Protein AF-A0AA96TDN9-F1 (afdb_monomer_lite)

Sequence (107 aa):
MSAYTDPRTPLVALSGGPKRGRWFFYRDWLELRESTRRMRYPLDHPAGVPRCYLPTEELATNPDLAITAKYGAARTWRWIEPAQWGRWGREYLAPEELDDHDRRTAA

Radius of gyration: 14.2 Å; chains: 1; bounding box: 36×28×38 Å

Structure (mmCIF, N/CA/C/O backbone):
data_AF-A0AA96TDN9-F1
#
_entry.id   AF-A0AA96TDN9-F1
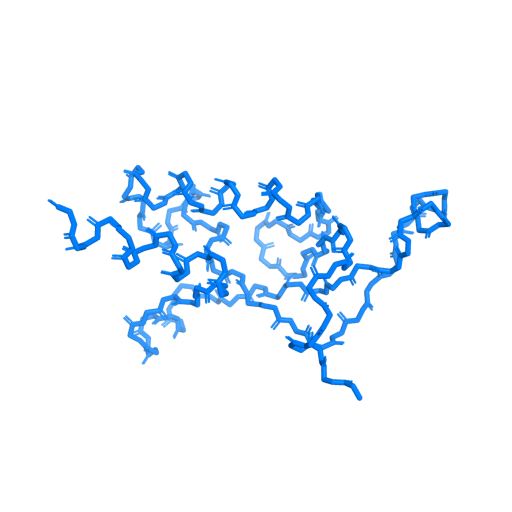#
loop_
_atom_site.group_PDB
_atom_site.id
_atom_site.type_symbol
_atom_site.label_atom_id
_atom_site.label_alt_id
_atom_site.label_comp_id
_atom_site.label_asym_id
_atom_site.label_entity_id
_atom_site.label_seq_id
_atom_site.pdbx_PDB_ins_code
_atom_site.Cartn_x
_atom_site.Cartn_y
_atom_site.Cartn_z
_atom_site.occupancy
_atom_site.B_iso_or_equiv
_atom_site.auth_seq_id
_atom_site.auth_comp_id
_atom_site.auth_asym_id
_atom_site.auth_atom_id
_atom_site.pdbx_PDB_model_num
ATOM 1 N N . MET A 1 1 ? 13.318 15.938 -5.149 1.00 37.56 1 MET A N 1
ATOM 2 C CA . MET A 1 1 ? 11.955 15.522 -5.544 1.00 37.56 1 MET A CA 1
ATOM 3 C C . MET A 1 1 ? 11.521 14.446 -4.573 1.00 37.56 1 MET A C 1
ATOM 5 O O . MET A 1 1 ? 12.228 13.461 -4.435 1.00 37.56 1 MET A O 1
ATOM 9 N N . SER A 1 2 ? 10.459 14.701 -3.818 1.00 35.72 2 SER A N 1
ATOM 10 C CA . SER A 1 2 ? 9.965 13.804 -2.772 1.00 35.72 2 SER A CA 1
ATOM 11 C C . SER A 1 2 ? 9.191 12.645 -3.409 1.00 35.72 2 SER A C 1
ATOM 13 O O . SER A 1 2 ? 8.536 12.839 -4.436 1.00 35.72 2 SER A O 1
ATOM 15 N N . ALA A 1 3 ? 9.221 11.448 -2.819 1.00 37.56 3 ALA A N 1
ATOM 16 C CA . ALA A 1 3 ? 8.386 10.335 -3.276 1.00 37.56 3 ALA A CA 1
ATOM 17 C C . ALA A 1 3 ? 6.898 10.750 -3.372 1.00 37.56 3 ALA A C 1
ATOM 19 O O . ALA A 1 3 ? 6.178 10.338 -4.275 1.00 37.56 3 ALA A O 1
ATOM 20 N N . TYR A 1 4 ? 6.441 11.681 -2.541 1.00 39.97 4 TYR A N 1
ATOM 21 C CA . TYR A 1 4 ? 5.069 12.193 -2.568 1.00 39.97 4 TYR A CA 1
ATOM 22 C C . TYR A 1 4 ? 4.740 13.103 -3.773 1.00 39.97 4 TYR A C 1
ATOM 24 O O . TYR A 1 4 ? 3.575 13.426 -3.975 1.00 39.97 4 T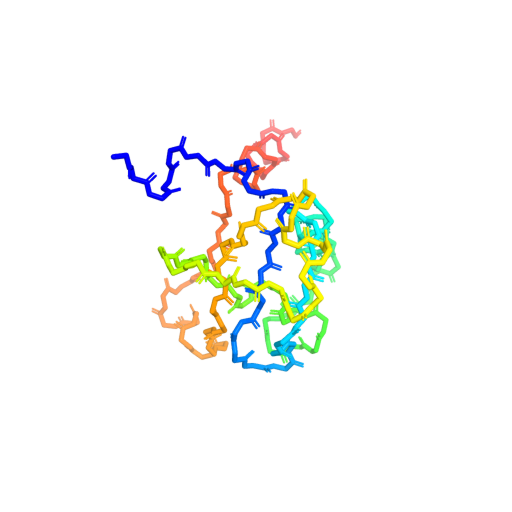YR A O 1
ATOM 32 N N . THR A 1 5 ? 5.732 13.513 -4.579 1.00 42.41 5 THR A N 1
ATOM 33 C CA . THR A 1 5 ? 5.555 14.473 -5.696 1.00 42.41 5 THR A CA 1
ATOM 34 C C . THR A 1 5 ? 5.466 13.859 -7.096 1.00 42.41 5 THR A C 1
ATOM 36 O O . THR A 1 5 ? 5.092 14.570 -8.025 1.00 42.41 5 THR A O 1
ATOM 39 N N . ASP A 1 6 ? 5.743 12.562 -7.265 1.00 45.06 6 ASP A N 1
ATOM 40 C CA . ASP A 1 6 ? 5.454 11.852 -8.520 1.00 45.06 6 ASP A CA 1
ATOM 41 C C . ASP A 1 6 ? 4.634 10.578 -8.242 1.00 45.06 6 ASP A C 1
ATOM 43 O O . ASP A 1 6 ? 5.202 9.535 -7.896 1.00 45.06 6 ASP A O 1
ATOM 47 N N . PRO A 1 7 ? 3.291 10.660 -8.322 1.00 51.03 7 PRO A N 1
ATOM 48 C CA . PRO A 1 7 ? 2.393 9.522 -8.126 1.00 51.03 7 PRO A CA 1
ATOM 49 C C . PRO A 1 7 ? 2.313 8.602 -9.357 1.00 51.03 7 PRO A C 1
ATOM 51 O O . PRO A 1 7 ? 1.541 7.647 -9.359 1.00 51.03 7 PRO A O 1
ATOM 54 N N . ARG A 1 8 ? 3.070 8.873 -10.431 1.00 53.06 8 ARG A N 1
ATOM 55 C CA . ARG A 1 8 ? 2.853 8.251 -11.743 1.00 53.06 8 ARG A CA 1
ATOM 56 C C . ARG A 1 8 ? 3.767 7.081 -12.054 1.00 53.06 8 ARG A C 1
ATOM 58 O O . ARG A 1 8 ? 3.800 6.671 -13.213 1.00 53.06 8 ARG A O 1
ATOM 65 N N . THR A 1 9 ? 4.465 6.491 -11.079 1.00 62.62 9 THR A N 1
ATOM 66 C CA . THR A 1 9 ? 4.959 5.131 -11.329 1.00 62.62 9 THR A CA 1
ATOM 67 C C . THR A 1 9 ? 3.720 4.274 -11.559 1.00 62.62 9 THR A C 1
ATOM 69 O O . THR A 1 9 ? 2.918 4.125 -10.634 1.00 62.62 9 THR A O 1
ATOM 72 N N . PRO A 1 10 ? 3.506 3.735 -12.769 1.00 81.00 10 PRO A N 1
ATOM 73 C CA . PRO A 1 10 ? 2.253 3.068 -13.096 1.00 81.00 10 PRO A CA 1
ATOM 74 C C . PRO A 1 10 ? 2.077 1.788 -12.282 1.00 81.00 10 PRO A C 1
ATOM 76 O O . PRO A 1 10 ? 0.988 1.234 -12.288 1.00 81.00 10 PRO A O 1
ATOM 79 N N . LEU A 1 11 ? 3.124 1.323 -11.592 1.00 89.62 11 LEU A N 1
ATOM 80 C CA . LEU A 1 11 ? 3.163 0.072 -10.860 1.00 89.62 11 LEU A CA 1
ATOM 81 C C . LEU A 1 11 ? 3.383 0.270 -9.354 1.00 89.62 11 LEU A C 1
ATOM 83 O O . LEU A 1 11 ? 4.076 1.186 -8.907 1.00 89.62 11 LEU A O 1
ATOM 87 N N . VAL A 1 12 ? 2.840 -0.676 -8.593 1.00 92.44 12 VAL A N 1
ATOM 88 C CA . VAL A 1 12 ? 2.977 -0.855 -7.144 1.00 92.44 12 VAL A CA 1
ATOM 89 C C . VAL A 1 12 ? 3.569 -2.233 -6.901 1.00 92.44 12 VAL A C 1
ATOM 91 O O . VAL A 1 12 ? 3.045 -3.220 -7.416 1.00 92.44 12 VAL A O 1
ATOM 94 N N . ALA A 1 13 ? 4.624 -2.312 -6.093 1.00 95.44 13 ALA A N 1
ATOM 95 C CA . ALA A 1 13 ? 5.195 -3.572 -5.630 1.00 95.44 13 ALA A CA 1
ATOM 96 C C . ALA A 1 13 ? 4.873 -3.787 -4.149 1.00 95.44 13 ALA A C 1
ATOM 98 O O . ALA A 1 13 ? 5.147 -2.922 -3.321 1.00 95.44 13 ALA A O 1
ATOM 99 N N . LEU A 1 14 ? 4.316 -4.941 -3.785 1.00 96.31 14 LEU A N 1
ATOM 100 C CA . LEU A 1 14 ? 3.974 -5.237 -2.394 1.00 96.31 14 LEU A CA 1
ATOM 101 C C . LEU A 1 14 ? 5.108 -5.976 -1.678 1.00 96.31 14 LEU A C 1
ATOM 103 O O . LEU A 1 14 ? 5.548 -7.045 -2.112 1.00 96.31 14 LEU A O 1
ATOM 107 N N . SER A 1 15 ? 5.530 -5.456 -0.525 1.00 96.56 15 SER A N 1
ATOM 108 C CA . SER A 1 15 ? 6.513 -6.093 0.355 1.00 96.56 15 SER A CA 1
ATOM 109 C C . SER A 1 15 ? 5.892 -6.529 1.684 1.00 96.56 15 SER A C 1
ATOM 111 O O . SER A 1 15 ? 5.089 -5.820 2.289 1.00 96.56 15 SER A O 1
ATOM 113 N N . GLY A 1 16 ? 6.271 -7.726 2.141 1.00 95.19 16 GLY A N 1
ATOM 114 C CA . GLY A 1 16 ? 5.733 -8.331 3.361 1.00 95.19 16 GLY A CA 1
ATOM 115 C C . GLY A 1 16 ? 4.249 -8.716 3.284 1.00 95.19 16 GLY A C 1
ATOM 116 O O . GLY A 1 16 ? 3.572 -8.529 2.267 1.00 95.19 16 GLY A O 1
ATOM 117 N N . GLY A 1 17 ? 3.754 -9.278 4.386 1.00 92.94 17 GLY A N 1
ATOM 118 C CA . GLY A 1 17 ? 2.347 -9.631 4.563 1.00 92.94 17 GLY A CA 1
ATOM 119 C C . GLY A 1 17 ? 1.808 -10.703 3.604 1.00 92.94 17 GLY A C 1
ATOM 120 O O . GLY A 1 17 ? 2.560 -11.317 2.841 1.00 92.94 17 GLY A O 1
ATOM 121 N N . PRO A 1 18 ? 0.480 -10.918 3.607 1.00 92.06 18 PRO A N 1
ATOM 122 C CA . PRO A 1 18 ? -0.173 -11.989 2.845 1.00 92.06 18 PRO A CA 1
ATOM 123 C C . PRO A 1 18 ? -0.095 -11.846 1.317 1.00 92.06 18 PRO A C 1
ATOM 125 O O . PRO A 1 18 ? -0.375 -12.799 0.590 1.00 92.06 18 PRO A O 1
ATOM 128 N N . LYS A 1 19 ? 0.234 -10.655 0.802 1.00 87.81 19 LYS A N 1
ATOM 129 C CA . LYS A 1 19 ? 0.331 -10.363 -0.639 1.00 87.81 19 LYS A CA 1
ATOM 130 C C . LYS A 1 19 ? 1.763 -10.034 -1.084 1.00 87.81 19 LYS A C 1
ATOM 132 O O . LYS A 1 19 ? 1.939 -9.427 -2.139 1.00 87.81 19 LYS A O 1
ATOM 137 N N . ARG A 1 20 ? 2.781 -10.431 -0.308 1.00 91.94 20 ARG A N 1
ATOM 138 C CA . ARG A 1 20 ? 4.202 -10.224 -0.639 1.00 91.94 20 ARG A CA 1
ATOM 139 C C . ARG A 1 20 ? 4.523 -10.647 -2.077 1.00 91.94 20 ARG A C 1
ATOM 141 O O . ARG A 1 20 ? 4.123 -11.721 -2.516 1.00 91.94 20 ARG A O 1
ATOM 148 N N . GLY A 1 21 ? 5.307 -9.823 -2.770 1.00 89.81 21 GLY A N 1
ATOM 149 C CA . GLY A 1 21 ? 5.821 -10.111 -4.110 1.00 89.81 21 GLY A CA 1
ATOM 150 C C . GLY A 1 21 ? 4.804 -9.893 -5.227 1.00 89.81 21 GLY A C 1
ATOM 151 O O . GLY A 1 21 ? 5.134 -10.116 -6.389 1.00 89.81 21 GLY A O 1
ATOM 152 N N . ARG A 1 22 ? 3.581 -9.454 -4.905 1.00 93.50 22 ARG A N 1
ATOM 153 C CA . ARG A 1 22 ? 2.594 -9.077 -5.916 1.00 93.50 22 ARG A CA 1
ATOM 154 C C . ARG A 1 22 ? 2.848 -7.676 -6.448 1.00 93.50 22 ARG A C 1
ATOM 156 O O . ARG A 1 22 ? 3.323 -6.800 -5.727 1.00 93.50 22 ARG A O 1
ATOM 163 N N . TRP A 1 23 ? 2.468 -7.500 -7.705 1.00 93.31 23 TRP A N 1
ATOM 164 C CA . TRP A 1 23 ? 2.568 -6.257 -8.447 1.00 93.31 23 TRP A CA 1
ATOM 165 C C . TRP A 1 23 ? 1.191 -5.877 -8.972 1.00 93.31 23 TRP A C 1
ATOM 167 O O . TRP A 1 23 ? 0.416 -6.753 -9.354 1.00 93.31 23 TRP A O 1
ATOM 177 N N . PHE A 1 24 ? 0.898 -4.585 -8.985 1.00 93.06 24 PHE A N 1
ATOM 178 C CA . PHE A 1 24 ? -0.363 -4.034 -9.474 1.00 93.06 24 PHE A CA 1
ATOM 179 C C . PHE A 1 24 ? -0.086 -2.793 -10.301 1.00 93.06 24 PHE A C 1
ATOM 181 O O . PHE A 1 24 ? 0.904 -2.107 -10.042 1.00 93.06 24 PHE A O 1
ATOM 188 N N . PHE A 1 25 ? -0.982 -2.455 -11.227 1.00 90.88 25 PHE A N 1
ATOM 189 C CA . PHE A 1 25 ? -1.053 -1.067 -11.658 1.00 90.88 25 PHE A CA 1
ATOM 190 C C . PHE A 1 25 ? -1.564 -0.205 -10.502 1.00 90.88 25 PHE A C 1
ATOM 192 O O . PHE A 1 25 ? -2.400 -0.647 -9.715 1.00 90.88 25 PHE A O 1
ATOM 199 N N . TYR A 1 26 ? -1.062 1.024 -10.388 1.00 90.56 26 TYR A N 1
ATOM 200 C CA . TYR A 1 26 ? -1.415 1.922 -9.288 1.00 90.56 26 TYR A CA 1
ATOM 201 C C . TYR A 1 26 ? -2.928 2.143 -9.202 1.00 90.56 26 TYR A C 1
ATOM 203 O O . TYR A 1 26 ? -3.507 2.055 -8.124 1.00 90.56 26 TYR A O 1
ATOM 211 N N . ARG A 1 27 ? -3.589 2.321 -10.351 1.00 89.25 27 ARG A N 1
ATOM 212 C CA . ARG A 1 27 ? -5.045 2.474 -10.414 1.00 89.25 27 ARG A CA 1
ATOM 213 C C . ARG A 1 27 ? -5.784 1.241 -9.886 1.00 89.25 27 ARG A C 1
ATOM 215 O O . ARG A 1 27 ? -6.609 1.379 -8.989 1.00 89.25 27 ARG A O 1
ATOM 222 N N . ASP A 1 28 ? -5.442 0.053 -10.378 1.00 92.38 28 ASP A N 1
ATOM 223 C CA . ASP A 1 28 ? -6.067 -1.205 -9.945 1.00 92.38 28 ASP A CA 1
ATOM 224 C C . ASP A 1 28 ? -5.844 -1.458 -8.447 1.00 92.38 28 ASP A C 1
ATOM 226 O O . ASP A 1 28 ? -6.697 -2.008 -7.750 1.00 92.38 28 ASP A O 1
ATOM 230 N N . TRP A 1 29 ? -4.687 -1.035 -7.932 1.00 94.12 29 TRP A N 1
ATOM 231 C CA . TRP A 1 29 ? -4.363 -1.118 -6.516 1.00 94.12 29 TRP A CA 1
ATOM 232 C C . TRP A 1 29 ? -5.276 -0.238 -5.654 1.00 94.12 29 TRP A C 1
ATOM 234 O O . TRP A 1 29 ? -5.791 -0.706 -4.633 1.00 94.12 29 TRP A O 1
ATOM 244 N N . LEU A 1 30 ? -5.514 1.008 -6.072 1.00 92.81 30 LEU A N 1
ATOM 245 C CA . LEU A 1 30 ? -6.448 1.908 -5.394 1.00 92.81 30 LEU A CA 1
ATOM 246 C C . LEU A 1 30 ? -7.893 1.396 -5.481 1.00 92.81 30 LEU A C 1
ATOM 248 O O . LEU A 1 30 ? -8.590 1.365 -4.468 1.00 92.81 30 LEU A O 1
ATOM 252 N N . GLU A 1 31 ? -8.328 0.920 -6.651 1.00 92.31 31 GLU A N 1
ATOM 253 C CA . GLU A 1 31 ? -9.671 0.352 -6.848 1.00 92.31 31 GLU A CA 1
ATOM 254 C C . GLU A 1 31 ? -9.903 -0.881 -5.960 1.00 92.31 31 GLU A C 1
ATOM 256 O O . GLU A 1 31 ? -10.956 -1.013 -5.323 1.00 92.31 31 GLU A O 1
ATOM 261 N N . LEU A 1 32 ? -8.897 -1.755 -5.836 1.00 93.62 32 LEU A N 1
ATOM 262 C CA . LEU A 1 32 ? -8.939 -2.882 -4.911 1.00 93.62 32 LEU A CA 1
ATOM 263 C C . LEU A 1 32 ? -9.112 -2.393 -3.474 1.00 93.62 32 LEU A C 1
ATOM 265 O O . LEU A 1 32 ? -10.056 -2.819 -2.812 1.00 93.62 32 LEU A O 1
ATOM 269 N N . ARG A 1 33 ? -8.245 -1.503 -2.981 1.00 94.38 33 ARG A N 1
ATOM 270 C CA . ARG A 1 33 ? -8.326 -0.986 -1.603 1.00 94.38 33 ARG A CA 1
ATOM 271 C C . ARG A 1 33 ? -9.690 -0.373 -1.314 1.00 94.38 33 ARG A C 1
ATOM 273 O O . ARG A 1 33 ? -10.300 -0.691 -0.292 1.00 94.38 33 ARG A O 1
ATOM 280 N N . GLU A 1 34 ? -10.210 0.401 -2.252 1.00 92.69 34 GLU A N 1
ATOM 281 C CA . GLU A 1 34 ? -11.510 1.039 -2.139 1.00 92.69 34 GLU A CA 1
ATOM 282 C C . GLU A 1 34 ? -12.669 0.034 -2.055 1.00 92.69 34 GLU A C 1
ATOM 284 O O . GLU A 1 34 ? -13.541 0.147 -1.188 1.00 92.69 34 GLU A O 1
ATOM 289 N N . SER A 1 35 ? -12.650 -1.023 -2.874 1.00 92.88 35 SER A N 1
ATOM 290 C CA . SER A 1 35 ? -13.666 -2.084 -2.808 1.00 92.88 35 SER A CA 1
ATOM 291 C C . SER A 1 35 ? -13.754 -2.726 -1.416 1.00 92.88 35 SER A C 1
ATOM 293 O O . SER A 1 35 ? -14.845 -3.030 -0.925 1.00 92.88 35 SER A O 1
ATOM 295 N N . THR A 1 36 ? -12.615 -2.864 -0.731 1.00 93.25 36 THR A N 1
ATOM 296 C CA . THR A 1 36 ? -12.556 -3.480 0.600 1.00 93.25 36 THR A CA 1
ATOM 297 C C . THR A 1 36 ? -13.155 -2.585 1.688 1.00 93.25 36 THR A C 1
ATOM 299 O O . THR A 1 36 ? -13.718 -3.111 2.649 1.00 93.25 36 THR A O 1
ATOM 302 N N . ARG A 1 37 ? -13.126 -1.251 1.510 1.00 91.38 37 ARG A N 1
ATOM 303 C CA . ARG A 1 37 ? -13.843 -0.292 2.374 1.00 91.38 37 ARG A CA 1
ATOM 304 C C . ARG A 1 37 ? -15.342 -0.336 2.144 1.00 91.38 37 ARG A C 1
ATOM 306 O O . ARG A 1 37 ? -16.098 -0.374 3.111 1.00 91.38 37 ARG A O 1
ATOM 313 N N . ARG A 1 38 ? -15.779 -0.371 0.879 1.00 88.69 38 ARG A N 1
ATOM 314 C CA . ARG A 1 38 ? -17.208 -0.423 0.514 1.00 88.69 38 ARG A CA 1
ATOM 315 C C . ARG A 1 38 ? -17.903 -1.645 1.108 1.00 88.69 38 ARG A C 1
ATOM 317 O O . ARG A 1 38 ? -19.003 -1.528 1.635 1.00 88.69 38 ARG A O 1
ATOM 324 N N . MET A 1 39 ? -17.228 -2.792 1.088 1.00 87.69 39 MET A N 1
ATOM 325 C CA . MET A 1 39 ? -17.718 -4.028 1.710 1.00 87.69 39 MET A CA 1
ATOM 326 C C . MET A 1 39 ? -17.549 -4.059 3.236 1.00 87.69 39 MET A C 1
ATOM 328 O O . MET A 1 39 ? -17.966 -5.021 3.874 1.00 87.69 39 MET A O 1
ATOM 332 N N . ARG A 1 40 ? -16.955 -3.012 3.828 1.00 90.31 40 ARG A N 1
ATOM 333 C CA . ARG A 1 40 ? -16.735 -2.850 5.273 1.00 90.31 40 ARG A CA 1
ATOM 334 C C . ARG A 1 40 ? -15.998 -4.023 5.915 1.00 90.31 40 ARG A C 1
ATOM 336 O O . ARG A 1 40 ? -16.225 -4.331 7.084 1.00 90.31 40 ARG A O 1
ATOM 343 N N . TYR A 1 41 ? -15.105 -4.678 5.174 1.00 91.62 41 TYR A N 1
ATOM 344 C CA . TYR A 1 41 ? -14.268 -5.706 5.779 1.00 91.62 41 TYR A CA 1
ATOM 345 C C . TYR A 1 41 ? -13.410 -5.070 6.879 1.00 91.62 41 TYR A C 1
ATOM 347 O O . TYR A 1 41 ? -12.941 -3.948 6.696 1.00 91.62 41 TYR A O 1
ATOM 355 N N . PRO A 1 42 ? -13.185 -5.723 8.024 1.00 91.94 42 PRO A N 1
ATOM 356 C CA . PRO A 1 42 ? -12.212 -5.236 8.993 1.00 91.94 42 PRO A CA 1
ATOM 357 C C . PRO A 1 42 ? -10.781 -5.476 8.478 1.00 91.94 42 PRO A C 1
ATOM 359 O O . PRO A 1 42 ? -10.571 -6.220 7.517 1.00 91.94 42 PRO A O 1
ATOM 362 N N . LEU A 1 43 ? -9.791 -4.785 9.052 1.00 91.69 43 LEU A N 1
ATOM 363 C CA . LEU A 1 43 ? -8.397 -4.816 8.572 1.00 91.69 43 LEU A CA 1
ATOM 364 C C . LEU A 1 43 ? -7.716 -6.184 8.748 1.00 91.69 43 LEU A C 1
ATOM 366 O O . LEU A 1 43 ? -6.820 -6.532 7.983 1.00 91.69 43 LEU A O 1
ATOM 370 N N . ASP A 1 44 ? -8.141 -6.955 9.743 1.00 89.94 44 ASP A N 1
ATOM 371 C CA . ASP A 1 44 ? -7.677 -8.314 10.027 1.00 89.94 44 ASP A CA 1
ATOM 372 C C . ASP A 1 44 ? -8.325 -9.380 9.126 1.00 89.94 44 ASP A C 1
ATOM 374 O O . ASP A 1 44 ? -7.799 -10.486 8.994 1.00 89.94 44 ASP A O 1
ATOM 378 N N . HIS A 1 45 ? -9.427 -9.054 8.447 1.00 92.38 45 HIS A N 1
ATOM 379 C CA . HIS A 1 45 ? -10.068 -9.961 7.506 1.00 92.38 45 HIS A CA 1
ATOM 380 C C . HIS A 1 45 ? -9.223 -10.116 6.227 1.00 92.38 45 HIS A C 1
ATOM 382 O O . HIS A 1 45 ? -8.718 -9.117 5.706 1.00 92.38 45 HIS A O 1
ATOM 388 N N . PRO A 1 46 ? -9.137 -11.318 5.616 1.00 89.06 46 PRO A N 1
ATOM 389 C CA . PRO A 1 46 ? -8.347 -11.549 4.399 1.00 89.06 46 PRO A CA 1
ATOM 390 C C . PRO A 1 46 ? -8.669 -10.602 3.237 1.00 89.06 46 PRO A C 1
ATOM 392 O O . PRO A 1 46 ? -7.791 -10.263 2.443 1.00 89.06 46 PRO A O 1
ATOM 395 N N . ALA A 1 47 ? -9.927 -10.166 3.141 1.00 89.75 47 ALA A N 1
ATOM 396 C CA . ALA A 1 47 ? -10.355 -9.187 2.148 1.00 89.75 47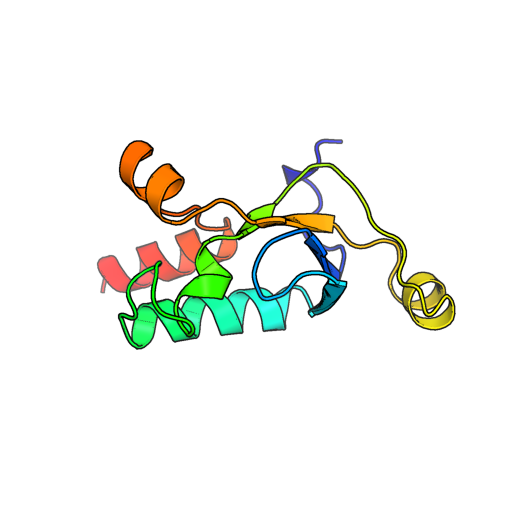 ALA A CA 1
ATOM 397 C C . ALA A 1 47 ? -10.021 -7.737 2.541 1.00 89.75 47 ALA A C 1
ATOM 399 O O . ALA A 1 47 ? -9.915 -6.908 1.656 1.00 89.75 47 ALA A O 1
ATOM 400 N N . GLY A 1 48 ? -9.813 -7.408 3.819 1.00 92.75 48 GLY A N 1
ATOM 401 C CA . GLY A 1 48 ? -9.396 -6.072 4.268 1.00 92.75 48 GLY A CA 1
ATOM 402 C C . GLY A 1 48 ? -7.890 -5.808 4.154 1.00 92.75 48 GLY A C 1
ATOM 403 O O . GLY A 1 48 ? -7.485 -4.649 4.078 1.00 92.75 48 GLY A O 1
ATOM 404 N N . VAL A 1 49 ? -7.087 -6.874 4.053 1.00 93.56 49 VAL A N 1
ATOM 405 C CA . VAL A 1 49 ? -5.617 -6.880 3.911 1.00 93.56 49 VAL A CA 1
ATOM 406 C C . VAL A 1 49 ? -5.058 -5.800 2.965 1.00 93.56 49 VAL A C 1
ATOM 408 O O . VAL A 1 49 ? -4.083 -5.156 3.342 1.00 93.56 49 VAL A O 1
ATOM 411 N N . PRO A 1 50 ? -5.604 -5.519 1.763 1.00 94.69 50 PRO A N 1
ATOM 412 C CA . PRO A 1 50 ? -5.019 -4.507 0.872 1.00 94.69 50 PRO A CA 1
ATOM 413 C C . PRO A 1 50 ? -4.837 -3.113 1.502 1.00 94.69 50 PRO A C 1
ATOM 415 O O . PRO A 1 50 ? -3.914 -2.380 1.142 1.00 94.69 50 PRO A O 1
ATOM 418 N N . ARG A 1 51 ? -5.675 -2.751 2.479 1.00 94.00 51 ARG A N 1
ATOM 419 C CA . ARG A 1 51 ? -5.613 -1.455 3.172 1.00 94.00 51 ARG A CA 1
ATOM 420 C C . ARG A 1 51 ? -4.497 -1.361 4.207 1.00 94.00 51 ARG A C 1
ATOM 422 O O . ARG A 1 51 ? -4.074 -0.265 4.556 1.00 94.00 51 ARG A O 1
ATOM 429 N N . CYS A 1 52 ? -3.953 -2.498 4.623 1.00 95.94 52 CYS A N 1
ATOM 430 C CA . CYS A 1 52 ? -2.866 -2.575 5.591 1.00 95.94 52 CYS A CA 1
ATOM 431 C C . CYS A 1 52 ? -1.469 -2.373 4.983 1.00 95.94 52 CYS A C 1
ATOM 433 O O . CYS A 1 52 ? -0.464 -2.577 5.658 1.00 95.94 52 CYS A O 1
ATOM 435 N N . TYR A 1 53 ? -1.385 -1.974 3.718 1.00 96.25 53 TYR A N 1
ATOM 436 C CA . TYR A 1 53 ? -0.132 -1.616 3.065 1.00 96.25 53 TYR A CA 1
ATOM 437 C C . TYR A 1 53 ? 0.045 -0.091 3.038 1.00 96.25 53 TYR A C 1
ATOM 439 O O . TYR A 1 53 ? -0.892 0.635 2.700 1.00 96.25 53 TYR A O 1
ATOM 447 N N . LEU A 1 54 ? 1.253 0.373 3.361 1.00 94.25 54 LEU A N 1
ATOM 448 C CA . LEU A 1 54 ? 1.659 1.781 3.382 1.00 94.25 54 LEU A CA 1
ATOM 449 C C . LEU A 1 54 ? 2.726 2.035 2.296 1.00 94.25 54 LEU A C 1
ATOM 451 O O . LEU A 1 54 ? 3.659 1.232 2.196 1.00 94.25 54 LEU A O 1
ATOM 455 N N . PRO A 1 55 ? 2.638 3.111 1.490 1.00 93.06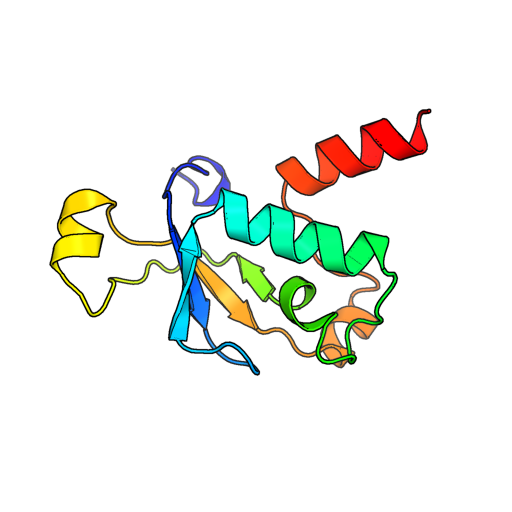 55 PRO A N 1
ATOM 456 C CA . PRO A 1 55 ? 3.681 3.442 0.521 1.00 93.06 55 PRO A CA 1
ATOM 457 C C . PRO A 1 55 ? 5.005 3.774 1.220 1.00 93.06 55 PRO A C 1
ATOM 459 O O . PRO A 1 55 ? 5.019 4.386 2.286 1.00 93.06 55 PRO A O 1
ATOM 462 N N . THR A 1 56 ? 6.125 3.403 0.602 1.00 91.56 56 THR A N 1
ATOM 463 C CA . THR A 1 56 ? 7.477 3.762 1.052 1.00 91.56 56 THR A CA 1
ATOM 464 C C . THR A 1 56 ? 8.214 4.559 -0.026 1.00 91.56 56 THR A C 1
ATOM 466 O O . THR A 1 56 ? 7.752 4.679 -1.160 1.00 91.56 56 THR A O 1
ATOM 469 N N . GLU A 1 57 ? 9.377 5.116 0.314 1.00 88.50 57 GLU A N 1
ATOM 470 C CA . GLU A 1 57 ? 10.261 5.771 -0.664 1.00 88.50 57 GLU A CA 1
ATOM 471 C C . GLU A 1 57 ? 11.093 4.762 -1.480 1.00 88.50 57 GLU A C 1
ATOM 473 O O . GLU A 1 57 ? 11.755 5.133 -2.446 1.00 88.50 57 GLU A O 1
ATOM 478 N N . GLU A 1 58 ? 11.050 3.476 -1.117 1.00 91.75 58 GLU A N 1
ATOM 479 C CA . GLU A 1 58 ? 11.821 2.418 -1.768 1.00 91.75 58 GLU A CA 1
ATOM 480 C C . GLU A 1 58 ? 11.211 2.053 -3.125 1.00 91.75 58 GLU A C 1
ATOM 482 O O . GLU A 1 58 ? 10.005 1.811 -3.250 1.00 91.75 58 GLU A O 1
ATOM 487 N N . LEU A 1 59 ? 12.063 1.937 -4.142 1.00 91.25 59 LEU A N 1
ATOM 488 C CA . LEU A 1 59 ? 11.674 1.474 -5.469 1.00 91.25 59 LEU A CA 1
ATOM 489 C C . LEU A 1 59 ? 12.042 0.001 -5.659 1.00 91.25 59 LEU A C 1
ATOM 491 O O . LEU A 1 59 ? 13.099 -0.451 -5.222 1.00 91.25 59 LEU A O 1
ATOM 495 N N . ALA A 1 60 ? 11.179 -0.736 -6.350 1.00 92.06 60 ALA A N 1
ATOM 496 C CA . ALA A 1 60 ? 11.390 -2.126 -6.721 1.00 92.06 60 ALA A CA 1
ATOM 497 C C . ALA A 1 60 ? 11.459 -2.275 -8.245 1.00 92.06 60 ALA A C 1
ATOM 499 O O . ALA A 1 60 ? 10.702 -1.647 -8.989 1.00 92.06 60 ALA A O 1
ATOM 500 N N . THR A 1 61 ? 12.335 -3.169 -8.703 1.00 91.00 61 THR A N 1
ATOM 501 C CA . THR A 1 61 ? 12.400 -3.628 -10.100 1.00 91.00 61 THR A CA 1
ATOM 502 C C . THR A 1 61 ? 11.599 -4.917 -10.244 1.00 91.00 61 THR A C 1
ATOM 504 O O . THR A 1 61 ? 11.670 -5.788 -9.374 1.00 91.00 61 THR A O 1
ATOM 507 N N . ASN A 1 62 ? 10.802 -5.025 -11.306 1.00 89.44 62 ASN A N 1
ATOM 508 C CA . ASN A 1 62 ? 10.016 -6.222 -11.567 1.00 89.44 62 ASN A CA 1
ATOM 509 C C . ASN A 1 62 ? 10.963 -7.361 -11.984 1.00 89.44 62 ASN A C 1
ATOM 511 O O . ASN A 1 62 ? 11.871 -7.114 -12.780 1.00 89.44 62 ASN A O 1
ATOM 515 N N . PRO A 1 63 ? 10.781 -8.595 -11.473 1.00 88.94 63 PRO A N 1
ATOM 516 C CA . PRO A 1 63 ? 11.571 -9.744 -11.916 1.00 88.94 63 PRO A CA 1
ATOM 517 C C . PRO A 1 63 ? 11.494 -9.982 -13.430 1.00 88.94 63 PRO A C 1
ATOM 519 O O . PRO A 1 63 ? 12.462 -10.446 -14.028 1.00 88.94 63 PRO A O 1
ATOM 522 N N . ASP A 1 64 ? 10.362 -9.643 -14.052 1.00 88.88 64 ASP A N 1
ATOM 523 C CA . ASP A 1 64 ? 10.250 -9.526 -15.499 1.00 88.88 64 ASP A CA 1
ATOM 524 C C . ASP A 1 64 ? 10.787 -8.158 -15.949 1.00 88.88 64 ASP A C 1
ATOM 526 O O . ASP A 1 64 ? 10.133 -7.114 -15.835 1.00 88.88 64 ASP A O 1
ATOM 530 N N . LEU A 1 65 ? 12.005 -8.173 -16.488 1.00 86.50 65 LEU A N 1
ATOM 531 C CA . LEU A 1 65 ? 12.697 -6.970 -16.940 1.00 86.50 65 LEU A CA 1
ATOM 532 C C . LEU A 1 65 ? 11.975 -6.264 -18.096 1.00 86.50 65 LEU A C 1
ATOM 534 O O . LEU A 1 65 ? 12.144 -5.054 -18.244 1.00 86.50 65 LEU A O 1
ATOM 538 N N . ALA A 1 66 ? 11.147 -6.959 -18.884 1.00 87.38 66 ALA A N 1
ATOM 539 C CA . ALA A 1 66 ? 10.367 -6.324 -19.945 1.00 87.38 66 ALA A CA 1
ATOM 540 C C . ALA A 1 66 ? 9.294 -5.391 -19.361 1.00 87.38 66 ALA A C 1
ATOM 542 O O . ALA A 1 66 ? 9.036 -4.313 -19.906 1.00 87.38 66 ALA A O 1
ATOM 543 N N . ILE A 1 67 ? 8.715 -5.761 -18.213 1.00 82.69 67 ILE A N 1
ATOM 544 C CA . ILE A 1 67 ? 7.767 -4.917 -17.479 1.00 82.69 67 ILE A CA 1
ATOM 545 C C . ILE A 1 67 ? 8.478 -3.665 -16.963 1.00 82.69 67 ILE A C 1
ATOM 547 O O . ILE A 1 67 ? 7.987 -2.560 -17.193 1.00 82.69 67 ILE A O 1
ATOM 551 N N . THR A 1 68 ? 9.644 -3.800 -16.322 1.00 80.88 68 THR A N 1
ATOM 552 C CA . THR A 1 68 ? 10.397 -2.623 -15.854 1.00 80.88 68 THR A CA 1
ATOM 553 C C . THR A 1 68 ? 10.910 -1.760 -17.003 1.00 80.88 68 THR A C 1
ATOM 555 O O . THR A 1 68 ? 10.858 -0.540 -16.895 1.00 80.88 68 THR A O 1
ATOM 558 N N . ALA A 1 69 ? 11.331 -2.339 -18.127 1.00 84.00 69 ALA A N 1
ATOM 559 C CA . ALA A 1 69 ? 11.719 -1.561 -19.302 1.00 84.00 69 ALA A CA 1
ATOM 560 C C . ALA A 1 69 ? 10.548 -0.730 -19.858 1.00 84.00 69 ALA A C 1
ATOM 562 O O . ALA A 1 69 ? 10.742 0.409 -20.276 1.00 84.00 69 ALA A O 1
ATOM 563 N N . LYS A 1 70 ? 9.326 -1.278 -19.836 1.00 86.81 70 LYS A N 1
ATOM 564 C CA . LYS A 1 70 ? 8.125 -0.604 -20.346 1.00 86.81 70 LYS A CA 1
ATOM 565 C C . LYS A 1 70 ? 7.543 0.432 -19.380 1.00 86.81 70 LYS A C 1
ATOM 567 O O . LYS A 1 70 ? 7.023 1.450 -19.826 1.00 86.81 70 LYS A O 1
ATOM 572 N N . TYR A 1 71 ? 7.577 0.155 -18.080 1.00 85.00 71 TYR A N 1
ATOM 573 C CA . TYR A 1 71 ? 6.815 0.898 -17.071 1.00 85.00 71 TYR A CA 1
ATOM 574 C C . TYR A 1 71 ? 7.674 1.537 -15.971 1.00 85.00 71 TYR A C 1
ATOM 576 O O . TYR A 1 71 ? 7.147 2.262 -15.130 1.00 85.00 71 TYR A O 1
ATOM 584 N N . GLY A 1 72 ? 8.983 1.287 -15.967 1.00 87.50 72 GLY A N 1
ATOM 585 C CA . GLY A 1 72 ? 9.912 1.749 -14.941 1.00 87.50 72 GLY A CA 1
ATOM 586 C C . GLY A 1 72 ? 9.888 0.911 -13.659 1.00 87.50 72 GLY A C 1
ATOM 587 O O . GLY A 1 72 ? 9.263 -0.151 -13.570 1.00 87.50 72 GLY A O 1
ATOM 588 N N . ALA A 1 73 ? 10.619 1.391 -12.652 1.00 88.88 73 ALA A N 1
ATOM 589 C CA . ALA A 1 73 ? 10.573 0.839 -11.303 1.00 88.88 73 ALA A CA 1
ATOM 590 C C . ALA A 1 73 ? 9.256 1.224 -10.606 1.00 88.88 73 ALA A C 1
ATOM 592 O O . ALA A 1 73 ? 8.710 2.305 -10.829 1.00 88.88 73 ALA A O 1
ATOM 593 N N . ALA A 1 74 ? 8.753 0.341 -9.746 1.00 90.00 74 ALA A N 1
ATOM 594 C CA . ALA A 1 74 ? 7.535 0.571 -8.975 1.00 90.00 74 ALA A CA 1
ATOM 595 C C . ALA A 1 74 ? 7.852 1.098 -7.583 1.00 90.00 74 ALA A C 1
ATOM 597 O O . ALA A 1 74 ? 8.846 0.698 -6.975 1.00 90.00 74 ALA A O 1
ATOM 598 N N . ARG A 1 75 ? 6.951 1.903 -7.020 1.00 90.69 75 ARG A N 1
ATOM 599 C CA . ARG A 1 75 ? 6.996 2.202 -5.590 1.00 90.69 75 ARG A CA 1
ATOM 600 C C . ARG A 1 75 ? 6.650 0.965 -4.772 1.00 90.69 75 ARG A C 1
ATOM 602 O O . ARG A 1 75 ? 5.659 0.282 -5.046 1.00 90.69 75 ARG A O 1
ATOM 609 N N . THR A 1 76 ? 7.434 0.718 -3.733 1.00 93.69 76 THR A N 1
ATOM 610 C CA . THR A 1 76 ? 7.147 -0.339 -2.773 1.00 93.69 76 THR A CA 1
ATOM 611 C C . THR A 1 76 ? 6.064 0.114 -1.803 1.00 93.69 76 THR A C 1
ATOM 613 O O . THR A 1 76 ? 6.096 1.212 -1.255 1.00 93.69 76 THR A O 1
ATOM 616 N N . TRP A 1 77 ? 5.094 -0.758 -1.574 1.00 95.88 77 TRP A N 1
ATOM 617 C CA . TRP A 1 77 ? 4.098 -0.636 -0.525 1.00 95.88 77 TRP A CA 1
ATOM 618 C C . TRP A 1 77 ? 4.346 -1.744 0.489 1.00 95.88 77 TRP A C 1
ATOM 620 O O . TRP A 1 77 ? 4.381 -2.928 0.145 1.00 95.88 77 TRP A O 1
ATOM 630 N N . ARG A 1 78 ? 4.572 -1.363 1.742 1.00 96.88 78 ARG A N 1
ATOM 631 C CA . ARG A 1 78 ? 4.972 -2.268 2.817 1.00 96.88 78 ARG A CA 1
ATOM 632 C C . ARG A 1 78 ? 3.783 -2.646 3.676 1.00 96.88 78 ARG A C 1
ATOM 634 O O . ARG A 1 78 ? 3.009 -1.786 4.088 1.00 96.88 78 ARG A O 1
ATOM 641 N N . TRP A 1 79 ? 3.670 -3.935 3.962 1.00 96.88 79 TRP A N 1
ATOM 642 C CA . TRP A 1 79 ? 2.706 -4.454 4.917 1.00 96.88 79 TRP A CA 1
ATOM 643 C C . TRP A 1 79 ? 2.966 -3.911 6.319 1.00 96.88 79 TRP A C 1
ATOM 645 O O . TRP A 1 79 ? 4.077 -4.018 6.839 1.00 96.88 79 TRP A O 1
ATOM 655 N N . ILE A 1 80 ? 1.910 -3.406 6.939 1.00 96.44 80 ILE A N 1
ATOM 656 C CA . ILE A 1 80 ? 1.851 -3.016 8.338 1.00 96.44 80 ILE A CA 1
ATOM 657 C C . ILE A 1 80 ? 0.757 -3.860 8.990 1.00 96.44 80 ILE A C 1
ATOM 659 O O . ILE A 1 80 ? -0.365 -3.924 8.490 1.00 96.44 80 ILE A O 1
ATOM 663 N N . GLU A 1 81 ? 1.074 -4.522 10.098 1.00 94.00 81 GLU A N 1
ATOM 664 C CA . GLU A 1 81 ? 0.127 -5.417 10.763 1.00 94.00 81 GLU A CA 1
ATOM 665 C C . GLU A 1 81 ? -1.146 -4.679 11.232 1.00 94.00 81 GLU A C 1
ATOM 667 O O . GLU A 1 81 ? -1.051 -3.546 11.713 1.00 94.00 81 GLU A O 1
ATOM 672 N N . PRO A 1 82 ? -2.337 -5.314 11.174 1.00 93.38 82 PRO A N 1
ATOM 673 C CA . PRO A 1 82 ? -3.599 -4.721 11.630 1.00 93.38 82 PRO A CA 1
ATOM 674 C C . PRO A 1 82 ? -3.533 -4.142 13.048 1.00 93.38 82 PRO A C 1
ATOM 676 O O . PRO A 1 82 ? -4.060 -3.061 13.304 1.00 93.38 82 PRO A O 1
ATOM 679 N N . ALA A 1 83 ? -2.822 -4.812 13.961 1.00 92.19 83 ALA A N 1
ATOM 680 C CA . ALA A 1 83 ? -2.636 -4.339 15.331 1.00 92.19 83 ALA A CA 1
ATOM 681 C C . ALA A 1 83 ? -1.910 -2.982 15.399 1.00 92.19 83 ALA A C 1
ATOM 683 O O . ALA A 1 83 ? -2.234 -2.147 16.244 1.00 92.19 83 ALA A O 1
ATOM 684 N N . GLN A 1 84 ? -0.959 -2.731 14.494 1.00 93.12 84 GLN A N 1
ATOM 685 C CA . GLN A 1 84 ? -0.251 -1.455 14.423 1.00 93.12 84 GLN A CA 1
ATOM 686 C C . GLN A 1 84 ? -1.173 -0.331 13.931 1.00 93.12 84 GLN A C 1
ATOM 688 O O . GLN A 1 84 ? -1.129 0.770 14.476 1.00 93.12 84 GLN A O 1
ATOM 693 N N . TRP A 1 85 ? -2.066 -0.614 12.979 1.00 91.25 85 TRP A N 1
ATOM 694 C CA . TRP A 1 85 ? -3.098 0.341 12.560 1.00 91.25 85 TRP A CA 1
ATOM 695 C C . TRP A 1 85 ? -4.067 0.685 13.690 1.00 91.25 85 TRP A C 1
ATOM 697 O O . TRP A 1 85 ? -4.405 1.853 13.859 1.00 91.25 85 TRP A O 1
ATOM 707 N N . GLY A 1 86 ? -4.448 -0.299 14.511 1.00 86.31 86 GLY A N 1
ATOM 708 C CA . GLY A 1 86 ? -5.251 -0.061 15.713 1.00 86.31 86 GLY A CA 1
ATOM 709 C C . GLY A 1 86 ? -4.585 0.918 16.687 1.00 86.31 86 GLY A C 1
ATOM 710 O O . GLY A 1 86 ? -5.255 1.784 17.240 1.00 86.31 86 GLY A O 1
ATOM 711 N N . ARG A 1 87 ? -3.253 0.852 16.836 1.00 89.19 87 ARG A N 1
ATOM 712 C CA . ARG A 1 87 ? -2.481 1.803 17.660 1.00 89.19 87 ARG A CA 1
ATOM 713 C C . ARG A 1 87 ? -2.413 3.205 17.054 1.00 89.19 87 ARG A C 1
ATOM 715 O O . ARG A 1 87 ? -2.393 4.180 17.795 1.00 89.19 87 ARG A O 1
ATOM 722 N N . TRP A 1 88 ? -2.362 3.312 15.728 1.00 88.94 88 TRP A N 1
ATOM 723 C CA . TRP A 1 88 ? -2.381 4.598 15.018 1.00 88.94 88 TRP A CA 1
ATOM 724 C C . TRP A 1 88 ? -3.788 5.190 14.861 1.00 88.94 88 TRP A C 1
ATOM 726 O O . TRP A 1 88 ? -3.930 6.343 14.462 1.00 88.94 88 TRP A O 1
ATOM 736 N N . GLY A 1 89 ? -4.829 4.416 15.169 1.00 88.81 89 GLY A N 1
ATOM 737 C CA . GLY A 1 89 ? -6.232 4.822 15.132 1.00 88.81 89 GLY A CA 1
ATOM 738 C C . GLY A 1 89 ? -6.914 4.626 13.777 1.00 88.81 89 GLY A C 1
ATOM 739 O O . GLY A 1 89 ? -8.124 4.411 13.744 1.00 88.81 89 GLY A O 1
ATOM 740 N N . ARG A 1 90 ? -6.178 4.656 12.659 1.00 87.50 90 ARG A N 1
ATOM 741 C CA . ARG A 1 90 ? -6.736 4.405 11.318 1.00 87.50 90 ARG A CA 1
ATOM 742 C C . ARG A 1 90 ? -5.688 3.948 10.310 1.00 87.50 90 ARG A C 1
ATOM 744 O O . ARG A 1 90 ? -4.505 4.230 10.474 1.00 87.50 90 ARG A O 1
ATOM 751 N N . GLU A 1 91 ? -6.152 3.292 9.248 1.00 91.88 91 GLU A N 1
ATOM 752 C CA . GLU A 1 91 ? -5.352 2.999 8.054 1.00 91.88 91 GLU A CA 1
ATOM 753 C C . GLU A 1 91 ? -4.902 4.272 7.317 1.00 91.88 91 GLU A C 1
ATOM 755 O O . GLU A 1 91 ? -5.505 5.340 7.446 1.00 91.88 91 GLU A O 1
ATOM 760 N N . TYR A 1 92 ? -3.855 4.142 6.504 1.00 89.81 92 TYR A N 1
ATOM 761 C CA . TYR A 1 92 ? -3.451 5.182 5.563 1.00 89.81 92 TYR A CA 1
ATOM 762 C C . TYR A 1 92 ? -4.401 5.234 4.364 1.00 89.81 92 TYR A C 1
ATOM 764 O O . TYR A 1 92 ? -4.736 4.189 3.801 1.00 89.81 92 TYR A O 1
ATOM 772 N N . LEU A 1 93 ? -4.757 6.448 3.944 1.00 90.12 93 LEU A N 1
ATOM 773 C CA . LEU A 1 93 ? -5.459 6.742 2.697 1.00 90.12 93 LEU A CA 1
ATOM 774 C C . LEU A 1 93 ? -4.495 7.480 1.763 1.00 90.12 93 LEU A C 1
ATOM 776 O O . LEU A 1 93 ? -3.888 8.473 2.170 1.00 90.12 93 LEU A O 1
ATOM 780 N N . ALA A 1 94 ? -4.344 6.996 0.531 1.00 87.81 94 ALA A N 1
ATOM 781 C CA . ALA A 1 94 ? -3.632 7.732 -0.508 1.00 87.81 94 ALA A CA 1
ATOM 782 C C . ALA A 1 94 ? -4.356 9.058 -0.812 1.00 87.81 94 ALA A C 1
ATOM 784 O O . ALA A 1 94 ? -5.563 9.147 -0.573 1.00 87.81 94 ALA A O 1
ATOM 785 N N . PRO A 1 95 ? -3.670 10.080 -1.358 1.00 85.81 95 PRO A N 1
ATOM 786 C CA . PRO A 1 95 ? -4.304 11.350 -1.718 1.00 85.81 95 PRO A CA 1
ATOM 787 C C . PRO A 1 95 ? -5.565 11.170 -2.574 1.00 85.81 95 PRO A C 1
ATOM 789 O O . PRO A 1 95 ? -6.595 11.772 -2.295 1.00 85.81 95 PRO A O 1
ATOM 792 N N . GLU A 1 96 ? -5.526 10.256 -3.545 1.00 86.50 96 GLU A N 1
ATOM 793 C CA . GLU A 1 96 ? -6.670 9.955 -4.409 1.00 86.50 96 GLU A CA 1
ATOM 794 C C . GLU A 1 96 ? -7.823 9.256 -3.665 1.00 86.50 96 GLU A C 1
ATOM 796 O O . GLU A 1 96 ? -8.982 9.393 -4.050 1.00 86.50 96 GLU A O 1
ATOM 801 N N . GLU A 1 97 ? -7.523 8.514 -2.593 1.00 84.62 97 GLU A N 1
ATOM 802 C CA . GLU A 1 97 ? -8.534 7.897 -1.722 1.00 84.62 97 GLU A CA 1
ATOM 803 C C . GLU A 1 97 ? -9.173 8.937 -0.783 1.00 84.62 97 GLU A C 1
ATOM 805 O O . GLU A 1 97 ? -10.346 8.800 -0.441 1.00 84.62 97 GLU A O 1
ATOM 810 N N . LEU A 1 98 ? -8.425 9.973 -0.375 1.00 83.06 98 LEU A N 1
ATOM 811 C CA . LEU A 1 98 ? -8.934 11.086 0.437 1.00 83.06 98 LEU A CA 1
ATOM 812 C C . LEU A 1 98 ? -9.912 11.953 -0.356 1.00 83.06 98 LEU A C 1
ATOM 814 O O . LEU A 1 98 ? -11.021 12.190 0.115 1.00 83.06 98 LEU A O 1
ATOM 818 N N . ASP A 1 99 ? -9.548 12.340 -1.580 1.00 78.81 99 ASP A N 1
ATOM 819 C CA . ASP A 1 99 ? -10.415 13.144 -2.449 1.00 78.81 99 ASP A CA 1
ATOM 820 C C . ASP A 1 99 ? -11.770 12.459 -2.706 1.00 78.81 99 ASP A C 1
ATOM 822 O O . ASP A 1 99 ? -12.817 13.108 -2.729 1.00 78.81 99 ASP A O 1
ATOM 826 N N . ASP A 1 100 ? -11.768 11.139 -2.908 1.00 74.06 100 ASP A N 1
ATOM 827 C CA . ASP A 1 100 ? -12.994 10.360 -3.103 1.00 74.06 100 ASP A CA 1
ATOM 828 C C . ASP A 1 100 ? -13.777 10.173 -1.791 1.00 74.06 100 ASP A C 1
ATOM 830 O O . ASP A 1 100 ? -15.007 10.229 -1.790 1.00 74.06 100 ASP A O 1
ATOM 834 N N . HIS A 1 101 ? -13.091 10.004 -0.656 1.00 72.38 101 HIS A N 1
ATOM 835 C CA . HIS A 1 101 ? -13.740 9.931 0.653 1.00 72.38 101 HIS A CA 1
ATOM 836 C C . HIS A 1 101 ? -14.475 11.232 1.001 1.00 72.38 101 HIS A C 1
ATOM 838 O O . HIS A 1 101 ? -15.656 11.188 1.352 1.00 72.38 101 HIS A O 1
ATOM 844 N N . ASP A 1 102 ? -13.809 12.375 0.841 1.00 73.31 102 ASP A N 1
ATOM 845 C CA . ASP A 1 102 ? -14.349 13.695 1.175 1.00 73.31 102 ASP A CA 1
ATOM 846 C C . ASP A 1 102 ? -15.540 14.064 0.280 1.00 73.31 102 ASP A C 1
ATOM 848 O O . ASP A 1 102 ? -16.546 14.599 0.748 1.00 73.31 102 ASP A O 1
ATOM 852 N N . ARG A 1 103 ? -15.495 13.702 -1.010 1.00 71.56 103 ARG A N 1
ATOM 853 C CA . ARG A 1 103 ? -16.638 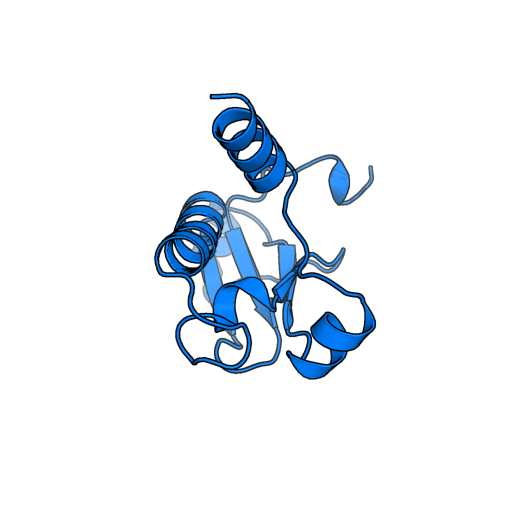13.893 -1.921 1.00 71.56 103 ARG A CA 1
ATOM 854 C C . ARG A 1 103 ? -17.880 13.112 -1.504 1.00 71.56 103 ARG A C 1
ATOM 856 O O . ARG A 1 103 ? -18.987 13.563 -1.778 1.00 71.56 103 ARG A O 1
ATOM 863 N N . ARG A 1 104 ? -17.719 11.941 -0.885 1.00 69.06 104 ARG A N 1
ATOM 864 C CA . ARG A 1 104 ? -18.847 11.087 -0.483 1.00 69.06 104 ARG A CA 1
ATOM 865 C C . ARG A 1 104 ? -19.420 11.437 0.880 1.00 69.06 104 ARG A C 1
ATOM 867 O O . ARG A 1 104 ? -20.580 11.135 1.115 1.00 69.06 104 ARG A O 1
ATOM 874 N N . THR A 1 105 ? -18.628 12.010 1.780 1.00 67.56 105 THR A N 1
ATOM 875 C CA . THR A 1 105 ? -19.114 12.473 3.090 1.00 67.56 105 THR A CA 1
ATOM 876 C C . THR A 1 105 ? -19.799 13.837 3.010 1.00 67.56 105 THR A C 1
ATOM 878 O O . THR A 1 105 ? -20.589 14.164 3.891 1.00 67.56 105 THR A O 1
ATOM 881 N N . ALA A 1 106 ? -19.526 14.614 1.959 1.00 60.56 106 ALA A N 1
ATOM 882 C CA . ALA A 1 106 ? -20.168 15.899 1.685 1.00 60.56 106 ALA A CA 1
ATOM 883 C C . ALA A 1 106 ? -21.505 15.806 0.913 1.00 60.56 106 ALA A C 1
ATOM 885 O O . ALA A 1 106 ? -22.161 16.835 0.743 1.00 60.56 106 ALA A O 1
ATOM 886 N N . ALA A 1 107 ? -21.886 14.619 0.427 1.00 54.12 107 ALA A N 1
ATOM 887 C CA . ALA A 1 107 ? -23.115 14.355 -0.333 1.00 54.12 107 ALA A CA 1
ATOM 888 C C . ALA A 1 107 ? -24.179 13.675 0.539 1.00 54.12 107 ALA A C 1
ATOM 890 O O . ALA A 1 107 ? -25.374 13.995 0.345 1.00 54.12 107 ALA A O 1
#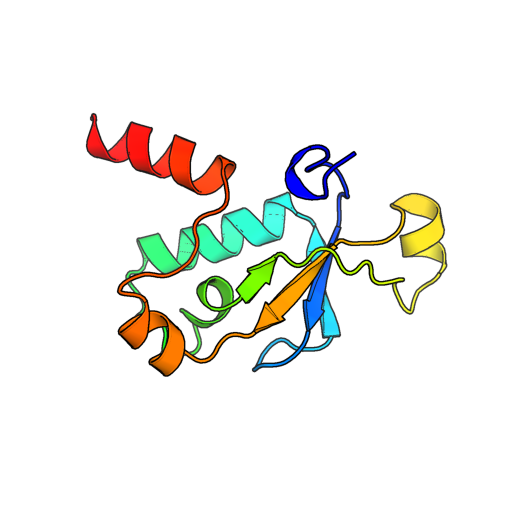

Foldseek 3Di:
DAPLPDPQLQKEAEPDDPQHGDMDGSVVLLVQCVVLVVVPPQCPDPSNVSQQWAWDPDWAQRPPNVCCVVRNTHTYTYGDDSVVCVVVVHTDDRPVRVVVVVVVVVD

pLDDT: mean 85.17, std 14.32, range [35.72, 96.88]

Secondary structure (DSSP, 8-state):
--GGG----SEEEEESSTTTT-EEEHHHHHHHHHHHHHTT--TTSTTTGGGGEEEEEEEE--SSHHHHHHH-PEEEEEE--HHHHHHHSS----HHHHHHHHHHH--